Protein AF-A0A929DZU1-F1 (afdb_monomer_lite)

pLDDT: mean 89.75, std 12.22, range [44.97, 98.25]

Foldseek 3Di:
DVVLVVLLVVLQVQLVVQLCVLVVVLVVVPDDPPDDDDPCRSVVSVVSNVVSVVSNVVSVVSVVVVCCVVQNPVSVVVVVDPDPDPDPDDDDDD

Structure (mmCIF, N/CA/C/O backbone):
data_AF-A0A929DZU1-F1
#
_entry.id   AF-A0A929DZU1-F1
#
loop_
_atom_site.group_PDB
_atom_site.id
_atom_site.type_s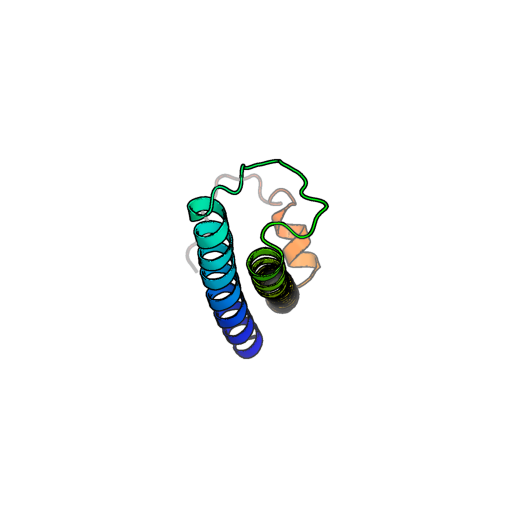ymbol
_atom_site.label_atom_id
_atom_site.label_alt_id
_atom_site.label_comp_id
_atom_site.label_asym_id
_atom_site.label_entity_id
_atom_site.label_seq_id
_atom_site.pdbx_PDB_ins_code
_atom_site.Cartn_x
_atom_site.Cartn_y
_atom_site.Cartn_z
_atom_site.occupancy
_atom_site.B_iso_or_equiv
_atom_site.auth_seq_id
_atom_site.auth_comp_id
_atom_site.auth_asym_id
_atom_site.auth_atom_id
_atom_site.pdbx_PDB_model_num
ATOM 1 N N . SER A 1 1 ? -4.850 -2.357 20.204 1.00 86.88 1 SER A N 1
ATOM 2 C CA . SER A 1 1 ? -3.620 -3.095 20.580 1.00 86.88 1 SER A CA 1
ATOM 3 C C . SER A 1 1 ? -2.377 -2.399 20.034 1.00 86.88 1 SER A C 1
ATOM 5 O O . SER A 1 1 ? -2.267 -2.223 18.824 1.00 86.88 1 SER A O 1
ATOM 7 N N . GLN A 1 2 ? -1.424 -2.026 20.900 1.00 93.44 2 GLN A N 1
ATOM 8 C CA . GLN A 1 2 ? -0.199 -1.315 20.491 1.00 93.44 2 GLN A CA 1
ATOM 9 C C . GLN A 1 2 ? 0.679 -2.130 19.527 1.00 93.44 2 GLN A C 1
ATOM 11 O O . GLN A 1 2 ? 1.260 -1.579 18.598 1.00 93.44 2 GLN A O 1
ATOM 16 N N . LYS A 1 3 ? 0.749 -3.458 19.706 1.00 94.38 3 LYS A N 1
ATOM 17 C CA . LYS A 1 3 ? 1.550 -4.335 18.833 1.00 94.38 3 LYS A CA 1
ATOM 18 C C . LYS A 1 3 ? 1.043 -4.318 17.388 1.00 94.38 3 LYS A C 1
ATOM 20 O O . LYS A 1 3 ? 1.842 -4.176 16.468 1.00 94.38 3 LYS A O 1
ATOM 25 N N . LEU A 1 4 ? -0.277 -4.417 17.195 1.00 94.44 4 LEU A N 1
ATOM 26 C CA . LEU A 1 4 ? -0.893 -4.348 15.864 1.00 94.44 4 LEU A CA 1
ATOM 27 C C . LEU A 1 4 ? -0.710 -2.966 15.235 1.00 94.44 4 LEU A C 1
ATOM 29 O O . LEU A 1 4 ? -0.439 -2.886 14.043 1.00 94.44 4 LEU A O 1
ATOM 33 N N . ALA A 1 5 ? -0.807 -1.895 16.029 1.00 95.81 5 ALA A N 1
ATOM 34 C CA . ALA A 1 5 ? -0.564 -0.536 15.549 1.00 95.81 5 ALA A CA 1
ATOM 35 C C . ALA A 1 5 ? 0.881 -0.351 15.049 1.00 95.81 5 ALA A C 1
ATOM 37 O O . A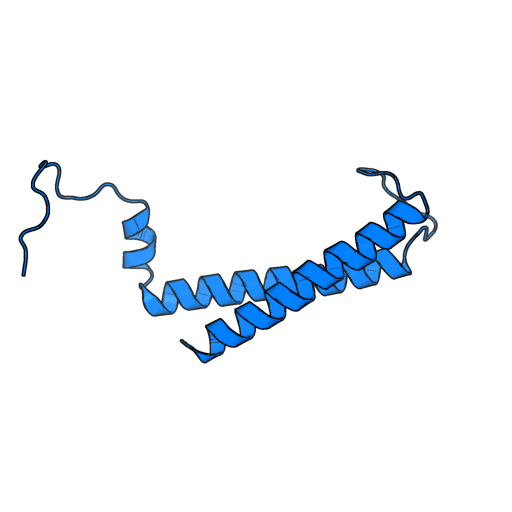LA A 1 5 ? 1.086 0.188 13.964 1.00 95.81 5 ALA A O 1
ATOM 38 N N . ASN A 1 6 ? 1.874 -0.865 15.782 1.00 97.69 6 ASN A N 1
ATOM 39 C CA . ASN A 1 6 ? 3.277 -0.807 15.363 1.00 97.69 6 ASN A CA 1
ATOM 40 C C . ASN A 1 6 ? 3.530 -1.624 14.083 1.00 97.69 6 ASN A C 1
ATOM 42 O O . ASN A 1 6 ? 4.230 -1.154 13.189 1.00 97.69 6 ASN A O 1
ATOM 46 N N . LEU A 1 7 ? 2.958 -2.831 13.972 1.00 97.62 7 LEU A N 1
ATOM 47 C CA . LEU A 1 7 ? 3.074 -3.647 12.755 1.00 97.62 7 LEU A CA 1
ATOM 48 C C . LEU A 1 7 ? 2.404 -2.972 11.556 1.00 97.62 7 LEU A C 1
ATOM 50 O O . LEU A 1 7 ? 3.005 -2.897 10.487 1.00 97.62 7 LEU A O 1
ATOM 54 N N . HIS A 1 8 ? 1.194 -2.440 11.748 1.00 97.56 8 HIS A N 1
ATOM 55 C CA . HIS A 1 8 ? 0.497 -1.652 10.738 1.00 97.56 8 HIS A CA 1
ATOM 56 C C . HIS A 1 8 ? 1.373 -0.496 10.248 1.00 97.56 8 HIS A C 1
ATOM 58 O O . HIS A 1 8 ? 1.569 -0.365 9.044 1.00 97.56 8 HIS A O 1
ATOM 64 N N . PHE A 1 9 ? 1.941 0.291 11.168 1.00 98.00 9 PHE A N 1
ATOM 65 C CA . PHE A 1 9 ? 2.796 1.425 10.830 1.00 98.00 9 PHE A CA 1
ATOM 66 C C . PHE A 1 9 ? 3.968 1.012 9.934 1.00 98.00 9 PHE A C 1
ATOM 68 O O . PHE A 1 9 ? 4.142 1.575 8.855 1.00 98.00 9 PHE A O 1
ATOM 75 N N . TRP A 1 10 ? 4.739 -0.001 10.334 1.00 98.25 10 TRP A N 1
ATOM 76 C CA . TRP A 1 10 ? 5.916 -0.419 9.570 1.00 98.25 10 TRP A CA 1
ATOM 77 C C . TRP A 1 10 ? 5.564 -1.036 8.221 1.00 98.25 10 TRP A C 1
ATOM 79 O O . TRP A 1 10 ? 6.225 -0.741 7.226 1.00 98.25 10 TRP A O 1
ATOM 89 N N . PHE A 1 11 ? 4.515 -1.856 8.158 1.00 98.19 11 PHE A N 1
ATOM 90 C CA . PHE A 1 11 ? 4.088 -2.461 6.896 1.00 98.19 11 PHE A CA 1
ATOM 91 C C . PHE A 1 11 ? 3.526 -1.408 5.943 1.00 98.19 11 PHE A C 1
ATOM 93 O O . PHE A 1 11 ? 3.802 -1.463 4.746 1.00 98.19 11 PHE A O 1
ATOM 100 N N . HIS A 1 12 ? 2.802 -0.417 6.470 1.00 98.12 12 HIS A N 1
ATOM 101 C CA . HIS A 1 12 ? 2.291 0.687 5.670 1.00 98.12 12 HIS A CA 1
ATOM 102 C C . HIS A 1 12 ? 3.426 1.576 5.149 1.00 98.12 12 HIS A C 1
ATOM 104 O O . HIS A 1 12 ? 3.457 1.906 3.967 1.00 98.12 12 HIS A O 1
ATOM 110 N N . LEU A 1 13 ? 4.392 1.912 6.009 1.00 98.25 13 LEU A N 1
ATOM 111 C CA . LEU A 1 13 ? 5.540 2.746 5.660 1.00 98.25 13 LEU A CA 1
ATOM 112 C C . LEU A 1 13 ? 6.414 2.085 4.587 1.00 98.25 13 LEU A C 1
ATOM 114 O O . LEU A 1 13 ? 6.667 2.681 3.540 1.00 98.25 13 LEU A O 1
ATOM 118 N N . LEU A 1 14 ? 6.849 0.844 4.827 1.00 97.94 14 LEU A N 1
ATOM 119 C CA . LEU A 1 14 ? 7.709 0.110 3.896 1.00 97.94 14 LEU A CA 1
ATOM 120 C C . LEU A 1 14 ? 6.972 -0.233 2.599 1.00 97.94 14 LEU A C 1
ATOM 122 O O . LEU A 1 14 ? 7.538 -0.086 1.518 1.00 97.94 14 LEU A O 1
ATOM 126 N N . GLY A 1 15 ? 5.708 -0.652 2.694 1.00 97.75 15 GLY A N 1
ATOM 127 C CA . GLY A 1 15 ? 4.881 -0.949 1.529 1.00 97.75 15 GLY A CA 1
ATOM 128 C C . GLY A 1 15 ? 4.616 0.287 0.669 1.00 97.75 15 GLY A C 1
ATOM 129 O O . GLY A 1 15 ? 4.785 0.237 -0.547 1.00 97.75 15 GLY A O 1
ATOM 130 N N . GLY A 1 16 ? 4.263 1.417 1.287 1.00 97.38 16 GLY A N 1
ATOM 131 C CA . GLY A 1 16 ? 3.946 2.664 0.588 1.00 97.38 16 GLY A CA 1
ATOM 132 C C . GLY A 1 16 ? 5.160 3.279 -0.100 1.00 97.38 16 GLY A C 1
ATOM 133 O O . GLY A 1 16 ? 5.119 3.551 -1.301 1.00 97.38 16 GLY A O 1
ATOM 134 N N . ILE A 1 17 ? 6.262 3.441 0.641 1.00 97.81 17 ILE A N 1
ATOM 135 C CA . ILE A 1 17 ? 7.510 3.980 0.086 1.00 97.81 17 ILE A CA 1
ATOM 136 C C . ILE A 1 17 ? 8.071 3.032 -0.976 1.00 97.81 17 ILE A C 1
ATOM 138 O O . ILE A 1 17 ? 8.428 3.482 -2.064 1.00 97.81 17 ILE A O 1
ATOM 142 N N . GLY A 1 18 ? 8.117 1.726 -0.694 1.00 97.44 18 GLY A N 1
ATOM 143 C CA . GLY A 1 18 ? 8.657 0.729 -1.615 1.00 97.44 18 GLY A CA 1
ATOM 144 C C . GLY A 1 18 ? 7.874 0.659 -2.926 1.00 97.44 18 GLY A C 1
ATOM 145 O O . GLY A 1 18 ? 8.467 0.764 -3.998 1.00 97.44 18 GLY A O 1
ATOM 146 N N . MET A 1 19 ? 6.541 0.580 -2.863 1.00 97.50 19 MET A N 1
ATOM 147 C CA . MET A 1 19 ? 5.703 0.584 -4.066 1.00 97.50 19 MET A CA 1
ATOM 148 C C . MET A 1 19 ? 5.923 1.859 -4.885 1.00 97.50 19 MET A C 1
ATOM 150 O O . MET A 1 19 ? 6.161 1.771 -6.090 1.00 97.50 19 MET A O 1
ATOM 154 N N . GLY A 1 20 ? 5.880 3.031 -4.241 1.00 96.06 20 GLY A N 1
ATOM 155 C CA . GLY A 1 20 ? 6.086 4.313 -4.915 1.00 96.06 20 GLY A CA 1
ATOM 156 C C . GLY A 1 20 ? 7.454 4.406 -5.596 1.00 96.06 20 GLY A C 1
ATOM 157 O O . GLY A 1 20 ? 7.539 4.833 -6.748 1.00 96.06 20 GLY A O 1
ATOM 158 N N . ALA A 1 21 ? 8.510 3.939 -4.928 1.00 97.19 21 ALA A N 1
ATOM 159 C CA . ALA A 1 21 ? 9.863 3.928 -5.470 1.00 97.19 21 ALA A CA 1
ATOM 160 C C . ALA A 1 21 ? 9.994 3.001 -6.691 1.00 97.19 21 ALA A C 1
ATOM 162 O O . ALA A 1 21 ? 10.462 3.439 -7.742 1.00 97.19 21 ALA A O 1
ATOM 163 N N . PHE A 1 22 ? 9.556 1.741 -6.596 1.00 97.50 22 PHE A N 1
ATOM 164 C CA . PHE A 1 22 ? 9.713 0.781 -7.696 1.00 97.50 22 PHE A CA 1
ATOM 165 C C . PHE A 1 22 ? 8.838 1.124 -8.905 1.00 97.50 22 PHE A C 1
ATOM 167 O O . PHE A 1 22 ? 9.323 1.075 -10.037 1.00 97.50 22 PHE A O 1
ATOM 174 N N . MET A 1 23 ? 7.591 1.556 -8.686 1.00 96.12 23 MET A N 1
ATOM 175 C CA . MET A 1 23 ? 6.736 2.040 -9.776 1.00 96.12 23 MET A CA 1
ATOM 176 C C . MET A 1 23 ? 7.288 3.325 -10.406 1.00 96.12 23 MET A C 1
ATOM 178 O O . MET A 1 23 ? 7.246 3.473 -11.627 1.00 96.12 23 MET A O 1
ATOM 182 N N . GLY A 1 24 ? 7.857 4.232 -9.604 1.00 95.50 24 GLY A N 1
ATOM 183 C CA . GLY A 1 24 ? 8.530 5.433 -10.100 1.00 95.50 24 GLY A CA 1
ATOM 184 C C . GLY A 1 24 ? 9.726 5.105 -10.997 1.00 95.50 24 GLY A C 1
ATOM 185 O O . GLY A 1 24 ? 9.846 5.657 -12.089 1.00 95.50 24 GLY A O 1
ATOM 186 N N . MET A 1 25 ? 10.563 4.145 -10.592 1.00 96.81 25 MET A N 1
ATOM 187 C CA . MET A 1 25 ? 11.702 3.677 -11.392 1.00 96.81 25 MET A CA 1
ATOM 188 C C . MET A 1 25 ? 11.269 3.024 -12.709 1.00 96.81 25 MET A C 1
ATOM 190 O O . MET A 1 25 ? 11.905 3.255 -13.739 1.00 96.81 25 MET A O 1
ATOM 194 N N . ALA A 1 26 ? 10.182 2.247 -12.707 1.00 96.06 26 ALA A N 1
ATOM 195 C CA . ALA A 1 26 ? 9.609 1.709 -13.939 1.00 96.06 26 ALA A CA 1
ATOM 196 C C . ALA A 1 26 ? 9.112 2.835 -14.866 1.00 96.06 26 ALA A C 1
ATOM 198 O O . ALA A 1 26 ? 9.401 2.823 -16.063 1.00 96.06 26 ALA A O 1
ATOM 199 N N . GLY A 1 27 ? 8.448 3.854 -14.310 1.00 95.38 27 GLY A N 1
ATOM 200 C CA . GLY A 1 27 ? 8.002 5.038 -15.050 1.00 95.38 27 GLY A CA 1
ATOM 201 C C . GLY A 1 27 ? 9.153 5.817 -15.694 1.00 95.38 27 GLY A C 1
ATOM 202 O O . GLY A 1 27 ? 9.071 6.166 -16.870 1.00 95.38 27 GLY A O 1
ATOM 203 N N . LEU A 1 28 ? 10.264 6.014 -14.973 1.00 96.38 28 LEU A N 1
ATOM 204 C CA . LEU A 1 28 ? 11.477 6.649 -15.514 1.00 96.38 28 LEU A CA 1
ATOM 205 C C . LEU A 1 28 ? 12.098 5.856 -16.672 1.00 96.38 28 LEU A C 1
ATOM 207 O O . LEU A 1 28 ? 12.726 6.439 -17.551 1.00 96.38 28 LEU A O 1
ATOM 211 N N . LYS A 1 29 ? 11.896 4.535 -16.701 1.00 94.56 29 LYS A N 1
ATOM 212 C CA . LYS A 1 29 ? 12.305 3.659 -17.808 1.00 94.56 29 LYS A CA 1
ATOM 213 C C . LYS A 1 29 ? 11.269 3.578 -18.939 1.00 94.56 29 LYS A C 1
ATOM 215 O O . LYS A 1 29 ? 11.384 2.720 -19.812 1.00 94.56 29 LYS A O 1
ATOM 220 N N . GLY A 1 30 ? 10.267 4.456 -18.941 1.00 94.81 30 GLY A N 1
ATOM 221 C CA . GLY A 1 30 ? 9.289 4.579 -20.021 1.00 94.81 30 GLY A CA 1
ATOM 222 C C . GLY A 1 30 ? 8.009 3.770 -19.829 1.00 94.81 30 GLY A C 1
ATOM 223 O O . GLY A 1 30 ? 7.217 3.688 -20.765 1.00 94.81 30 GLY A O 1
ATOM 224 N N . MET A 1 31 ? 7.768 3.199 -18.643 1.00 96.50 31 MET A N 1
ATOM 225 C CA . MET A 1 31 ? 6.518 2.488 -18.384 1.00 96.50 31 MET A CA 1
ATOM 226 C C . MET A 1 31 ? 5.322 3.448 -18.466 1.00 96.50 31 MET A C 1
ATOM 228 O O . MET A 1 31 ? 5.118 4.314 -17.611 1.00 96.50 31 MET A O 1
ATOM 232 N N . LEU A 1 32 ? 4.491 3.259 -19.488 1.00 95.88 32 LEU A N 1
ATOM 233 C CA . LEU A 1 32 ? 3.225 3.960 -19.657 1.00 95.88 32 LEU A CA 1
ATOM 234 C C . LEU A 1 32 ? 2.205 3.528 -18.598 1.00 95.88 32 LEU A C 1
ATOM 236 O O . LEU A 1 32 ? 2.057 2.347 -18.276 1.00 95.88 32 LEU A O 1
ATOM 240 N N . ARG A 1 33 ? 1.442 4.499 -18.092 1.00 95.19 33 ARG A N 1
ATOM 241 C CA . ARG A 1 33 ? 0.313 4.243 -17.188 1.00 95.19 33 ARG A CA 1
ATOM 242 C C . ARG A 1 33 ? -0.813 3.531 -17.941 1.00 95.19 33 ARG A C 1
ATOM 244 O O . ARG A 1 33 ? -1.076 3.844 -19.096 1.00 95.19 33 ARG A O 1
ATOM 251 N N . ARG A 1 34 ? -1.541 2.650 -17.242 1.00 94.12 34 ARG A N 1
ATOM 252 C CA . ARG A 1 34 ? -2.745 1.956 -17.756 1.00 94.12 34 ARG A CA 1
ATOM 253 C C . ARG A 1 34 ? -2.486 1.083 -18.999 1.00 94.12 34 ARG A C 1
ATOM 255 O O . ARG A 1 34 ? -3.372 0.936 -19.830 1.00 94.12 34 ARG A O 1
ATOM 262 N N . THR A 1 35 ? -1.287 0.518 -19.117 1.00 93.19 35 THR A N 1
ATOM 263 C CA . THR A 1 35 ? -0.897 -0.386 -20.212 1.00 93.19 35 THR A CA 1
ATOM 264 C C . THR A 1 35 ? -0.548 -1.760 -19.645 1.00 93.19 35 THR A C 1
ATOM 266 O O . THR A 1 35 ? 0.034 -1.840 -18.563 1.00 93.19 35 THR A O 1
ATOM 269 N N . LEU A 1 36 ? -0.921 -2.826 -20.357 1.00 90.94 36 LEU A N 1
ATOM 270 C CA . LEU A 1 36 ? -0.530 -4.199 -20.035 1.00 90.94 36 LEU A CA 1
ATOM 271 C C . LEU A 1 36 ? 0.705 -4.579 -20.854 1.00 90.94 36 LEU A C 1
ATOM 273 O O . LEU A 1 36 ? 0.717 -4.403 -22.071 1.00 90.94 36 LEU A O 1
ATOM 277 N N . TYR A 1 37 ? 1.717 -5.093 -20.166 1.00 91.31 37 TYR A N 1
ATOM 278 C CA . TYR A 1 37 ? 2.968 -5.581 -20.739 1.00 91.31 37 TYR A CA 1
ATOM 279 C C . TYR A 1 37 ? 2.972 -7.106 -20.660 1.00 91.31 37 TYR A C 1
ATOM 281 O O . TYR A 1 37 ? 2.535 -7.663 -19.652 1.00 91.31 37 TYR A O 1
ATOM 289 N N . PHE A 1 38 ? 3.411 -7.774 -21.725 1.00 92.19 38 PHE A N 1
ATOM 290 C CA . PHE A 1 38 ? 3.277 -9.230 -21.867 1.00 92.19 38 PHE A CA 1
ATOM 291 C C . PHE A 1 38 ? 4.606 -9.942 -22.127 1.00 92.19 38 PHE A C 1
ATOM 293 O O . PHE A 1 38 ? 4.672 -11.156 -21.957 1.00 92.19 38 PHE A O 1
ATOM 300 N N . ASN A 1 39 ? 5.665 -9.221 -22.504 1.00 92.94 39 ASN A N 1
ATOM 301 C CA . ASN A 1 39 ? 6.952 -9.813 -22.879 1.00 92.94 39 ASN A CA 1
ATOM 302 C C . ASN A 1 39 ? 8.004 -9.664 -21.771 1.00 92.94 39 ASN A C 1
ATOM 304 O O . ASN A 1 39 ? 9.204 -9.668 -22.041 1.00 92.94 39 ASN A O 1
ATOM 308 N N . GLY A 1 40 ? 7.552 -9.497 -20.528 1.00 89.81 40 GLY A N 1
ATOM 309 C CA . GLY A 1 40 ? 8.412 -9.309 -19.364 1.00 89.81 40 GLY A CA 1
ATOM 310 C C . GLY A 1 40 ? 8.952 -7.885 -19.196 1.00 89.81 40 GLY A C 1
ATOM 311 O O . GLY A 1 40 ? 9.927 -7.655 -18.469 1.00 89.81 40 GLY A O 1
ATOM 312 N N . GLU A 1 41 ? 8.367 -6.900 -19.886 1.00 92.62 41 GLU A N 1
ATOM 313 C CA . GLU A 1 41 ? 8.789 -5.514 -19.733 1.00 92.62 41 GLU A CA 1
ATOM 314 C C . GLU A 1 41 ? 8.548 -5.032 -18.291 1.00 92.62 41 GLU A C 1
ATOM 316 O O . GLU A 1 41 ? 7.434 -5.074 -17.771 1.00 92.62 41 GLU A O 1
ATOM 321 N N . TYR A 1 42 ? 9.605 -4.517 -17.653 1.00 94.50 42 TYR A N 1
ATOM 322 C CA . TYR A 1 42 ? 9.582 -3.980 -16.283 1.00 94.50 42 TYR A CA 1
ATOM 323 C C . TYR A 1 42 ? 9.317 -5.003 -15.160 1.00 94.50 42 TYR A C 1
ATOM 325 O O . TYR A 1 42 ? 9.137 -4.583 -14.013 1.00 94.50 42 TYR A O 1
ATOM 333 N N . ASP A 1 43 ? 9.378 -6.311 -15.438 1.00 94.00 43 ASP A N 1
ATOM 334 C CA . ASP A 1 43 ? 9.044 -7.396 -14.497 1.00 94.00 43 ASP A CA 1
ATOM 335 C C . ASP A 1 43 ? 9.659 -7.233 -13.110 1.00 94.00 43 ASP A C 1
ATOM 337 O O . ASP A 1 43 ? 8.953 -7.288 -12.107 1.00 94.00 43 ASP A O 1
ATOM 341 N N . LEU A 1 44 ? 10.966 -6.971 -13.036 1.00 95.31 44 LEU A N 1
ATOM 342 C CA . LEU A 1 44 ? 11.655 -6.815 -11.756 1.00 95.31 44 LEU A CA 1
ATOM 343 C C . LEU A 1 44 ? 11.009 -5.722 -10.890 1.00 95.31 44 LEU A C 1
ATOM 345 O O . LEU A 1 44 ? 10.736 -5.940 -9.711 1.00 95.31 44 LEU A O 1
ATOM 349 N N . TYR A 1 45 ? 10.743 -4.551 -11.472 1.00 96.38 45 TYR A N 1
ATOM 350 C CA . TYR A 1 45 ? 10.124 -3.441 -10.745 1.00 96.38 45 TYR A CA 1
ATOM 351 C C . TYR A 1 45 ? 8.669 -3.738 -10.393 1.00 96.38 45 TYR A C 1
ATOM 353 O O . TYR A 1 45 ? 8.223 -3.362 -9.311 1.00 96.38 45 TYR A O 1
ATOM 361 N N . MET A 1 46 ? 7.946 -4.439 -11.266 1.00 95.25 46 MET A N 1
ATOM 362 C CA . MET A 1 46 ? 6.555 -4.817 -11.030 1.00 95.25 46 MET A CA 1
ATOM 363 C C . MET A 1 46 ? 6.408 -5.865 -9.931 1.00 95.25 46 MET A C 1
ATOM 365 O O . MET A 1 46 ? 5.530 -5.728 -9.083 1.00 95.25 46 MET A O 1
ATOM 369 N N . ILE A 1 47 ? 7.292 -6.862 -9.880 1.00 96.69 47 ILE A N 1
ATOM 370 C CA . ILE A 1 47 ? 7.323 -7.868 -8.812 1.00 96.69 47 ILE A CA 1
ATOM 371 C C . ILE A 1 47 ? 7.639 -7.198 -7.473 1.00 96.69 47 ILE A C 1
ATOM 373 O O . ILE A 1 47 ? 6.942 -7.431 -6.486 1.00 96.69 47 ILE A O 1
ATOM 377 N N . LEU A 1 48 ? 8.644 -6.320 -7.429 1.00 97.50 48 LEU A N 1
ATOM 378 C CA . LEU A 1 48 ? 8.984 -5.590 -6.207 1.00 97.50 48 LEU A CA 1
ATOM 379 C C . LEU A 1 48 ? 7.837 -4.668 -5.759 1.00 97.50 48 LEU A C 1
ATOM 381 O O . LEU A 1 48 ? 7.473 -4.668 -4.582 1.00 97.50 48 LEU A O 1
ATOM 385 N N . ALA A 1 49 ? 7.208 -3.945 -6.691 1.00 96.62 49 ALA A N 1
ATOM 386 C CA . ALA A 1 49 ? 6.032 -3.126 -6.405 1.00 96.62 49 ALA A CA 1
ATOM 387 C C . ALA A 1 49 ? 4.845 -3.963 -5.899 1.00 96.62 49 ALA A C 1
ATOM 389 O O . ALA A 1 49 ? 4.149 -3.535 -4.978 1.00 96.62 49 ALA A O 1
ATOM 390 N N . LEU A 1 50 ? 4.639 -5.167 -6.445 1.00 96.81 50 LEU A N 1
ATOM 391 C CA . LEU A 1 50 ? 3.607 -6.105 -6.004 1.00 96.81 50 LEU A CA 1
ATOM 392 C C . LEU A 1 50 ? 3.854 -6.579 -4.569 1.00 96.81 50 LEU A C 1
ATOM 394 O O . LEU A 1 50 ? 2.928 -6.563 -3.761 1.00 96.81 50 LEU A O 1
ATOM 398 N N . VAL A 1 51 ? 5.091 -6.953 -4.227 1.00 98.19 51 VAL A N 1
ATOM 399 C CA . VAL A 1 51 ? 5.457 -7.358 -2.859 1.00 98.19 51 VAL A CA 1
ATOM 400 C C . VAL A 1 51 ? 5.209 -6.211 -1.876 1.00 98.19 51 VAL A C 1
ATOM 402 O O . VAL A 1 51 ? 4.590 -6.408 -0.829 1.00 98.19 51 VAL A O 1
ATOM 405 N N . CYS A 1 52 ? 5.605 -4.988 -2.230 1.00 98.12 52 CYS A N 1
ATOM 406 C CA . CYS A 1 52 ? 5.305 -3.802 -1.431 1.00 98.12 52 CYS A CA 1
ATOM 407 C C . CYS A 1 52 ? 3.793 -3.522 -1.327 1.00 98.12 52 CYS A C 1
ATOM 409 O O . CYS A 1 52 ? 3.306 -3.127 -0.268 1.00 98.12 52 CYS A O 1
ATOM 411 N N . GLY A 1 53 ? 3.024 -3.786 -2.384 1.00 97.56 53 GLY A N 1
ATOM 412 C CA . GLY A 1 53 ? 1.563 -3.708 -2.359 1.00 97.56 53 GLY A CA 1
ATOM 413 C C . GLY A 1 53 ? 0.903 -4.746 -1.471 1.00 97.56 53 GLY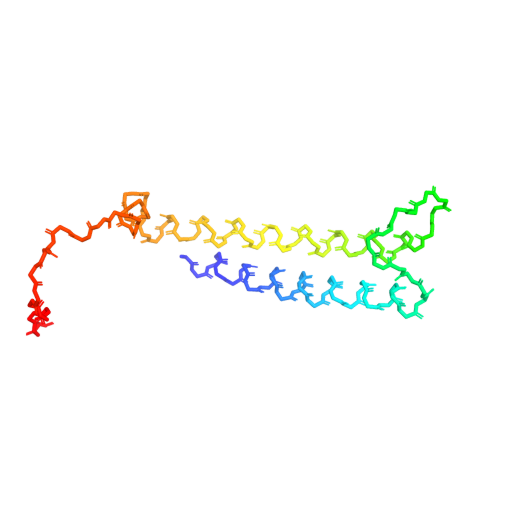 A C 1
ATOM 414 O O . GLY A 1 53 ? -0.050 -4.426 -0.763 1.00 97.56 53 GLY A O 1
ATOM 415 N N . ALA A 1 54 ? 1.446 -5.959 -1.426 1.00 98.25 54 ALA A N 1
ATOM 416 C CA . ALA A 1 54 ? 1.001 -6.972 -0.483 1.00 98.25 54 ALA A CA 1
ATOM 417 C C . ALA A 1 54 ? 1.235 -6.517 0.968 1.00 98.25 54 ALA A C 1
ATOM 419 O O . ALA A 1 54 ? 0.351 -6.694 1.805 1.00 98.25 54 ALA A O 1
ATOM 420 N N . LEU A 1 55 ? 2.357 -5.847 1.268 1.00 98.06 55 LEU A N 1
ATOM 421 C CA . LEU A 1 55 ? 2.586 -5.248 2.592 1.00 98.06 55 LEU A CA 1
ATOM 422 C C . LEU A 1 55 ? 1.538 -4.183 2.937 1.00 98.06 55 LEU A C 1
ATOM 424 O O . LEU A 1 55 ? 1.034 -4.180 4.059 1.00 98.06 55 LEU A O 1
ATOM 428 N N . LEU A 1 56 ? 1.157 -3.326 1.982 1.00 98.12 56 LEU A N 1
ATOM 429 C CA . LEU A 1 56 ? 0.074 -2.354 2.178 1.00 98.12 56 LEU A CA 1
ATOM 430 C C . LEU A 1 56 ? -1.268 -3.036 2.466 1.00 98.12 56 LEU A C 1
ATOM 432 O O . LEU A 1 56 ? -1.993 -2.599 3.362 1.00 98.12 56 LEU A O 1
ATOM 436 N N . LEU A 1 57 ? -1.588 -4.119 1.751 1.00 98.19 57 LEU A N 1
ATOM 437 C CA . LEU A 1 57 ? -2.800 -4.901 1.995 1.00 98.19 57 LEU A CA 1
ATOM 438 C C . LEU A 1 57 ? -2.791 -5.508 3.403 1.00 98.19 57 LEU A C 1
ATOM 440 O O . LEU A 1 57 ? -3.779 -5.396 4.129 1.00 98.19 57 LEU A O 1
ATOM 444 N N . ILE A 1 58 ? -1.670 -6.097 3.826 1.00 98.12 58 ILE A N 1
ATOM 445 C CA . ILE A 1 58 ? -1.540 -6.650 5.179 1.00 98.12 58 ILE A CA 1
ATOM 446 C C . ILE A 1 58 ? -1.657 -5.532 6.222 1.00 98.12 58 ILE A C 1
ATOM 448 O O . ILE A 1 58 ? -2.362 -5.698 7.217 1.00 98.12 58 ILE A O 1
ATOM 452 N N . ALA A 1 59 ? -1.035 -4.372 5.992 1.00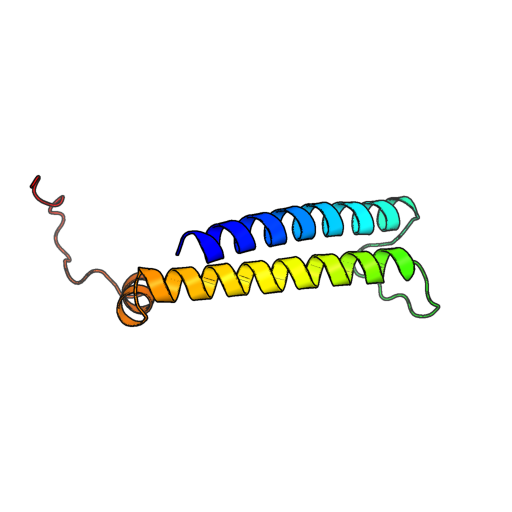 98.00 59 ALA A N 1
ATOM 453 C CA . ALA A 1 59 ? -1.171 -3.217 6.871 1.00 98.00 59 ALA A CA 1
ATOM 454 C C . ALA A 1 59 ? -2.637 -2.780 7.004 1.00 98.00 59 ALA A C 1
ATOM 456 O O . ALA A 1 59 ? -3.095 -2.519 8.117 1.00 98.00 59 ALA A O 1
ATOM 457 N N . PHE A 1 60 ? -3.386 -2.735 5.901 1.00 97.44 60 PHE A N 1
ATOM 458 C CA . PHE A 1 60 ? -4.811 -2.410 5.911 1.00 97.44 60 PHE A CA 1
ATOM 459 C C . PHE A 1 60 ? -5.625 -3.410 6.746 1.00 97.44 60 PHE A C 1
ATOM 461 O O . PHE A 1 60 ? -6.432 -3.001 7.582 1.00 97.44 60 PHE A O 1
ATOM 468 N N . LEU A 1 61 ? -5.364 -4.712 6.600 1.00 97.75 61 LEU A N 1
ATOM 469 C CA . LEU A 1 61 ? -6.025 -5.745 7.401 1.00 97.75 61 LEU A CA 1
ATOM 470 C C . LEU A 1 61 ? -5.688 -5.622 8.893 1.00 97.75 61 LEU A C 1
ATOM 472 O O . LEU A 1 61 ? -6.586 -5.690 9.730 1.00 97.75 61 LEU A O 1
ATOM 476 N N . LEU A 1 62 ? -4.419 -5.383 9.239 1.00 97.38 62 LEU A N 1
ATOM 477 C CA . LEU A 1 62 ? -3.989 -5.169 10.627 1.00 97.38 62 LEU A CA 1
ATOM 478 C C . LEU A 1 62 ? -4.689 -3.965 11.262 1.00 97.38 62 LEU A C 1
ATOM 480 O O . LEU A 1 62 ? -5.113 -4.037 12.416 1.00 97.38 62 LEU A O 1
ATOM 484 N N . PHE A 1 63 ? -4.839 -2.876 10.507 1.00 95.50 63 PHE A N 1
ATOM 485 C CA . PHE A 1 63 ? -5.598 -1.706 10.936 1.00 95.50 63 PHE A CA 1
ATOM 486 C C . PHE A 1 63 ? -7.067 -2.046 11.189 1.00 95.50 63 PHE A C 1
ATOM 488 O O . PHE A 1 63 ? -7.587 -1.731 12.260 1.00 95.50 63 PHE A O 1
ATOM 495 N N . PHE A 1 64 ? -7.716 -2.738 10.250 1.00 94.12 64 PHE A N 1
ATOM 496 C CA . PHE A 1 64 ? -9.126 -3.100 10.371 1.00 94.12 64 PHE A CA 1
ATOM 497 C C . PHE A 1 64 ? -9.383 -4.008 11.580 1.00 94.12 64 PHE A C 1
ATOM 499 O O . PHE A 1 64 ? -10.267 -3.731 12.390 1.00 94.12 64 PHE A O 1
ATOM 506 N N . ILE A 1 65 ? -8.550 -5.036 11.767 1.00 94.88 65 ILE A N 1
ATOM 507 C CA . ILE A 1 65 ? -8.605 -5.919 12.940 1.00 94.88 65 ILE A CA 1
ATOM 508 C C . ILE A 1 65 ? -8.421 -5.105 14.224 1.00 94.88 65 ILE A C 1
ATOM 510 O O . ILE A 1 65 ? -9.167 -5.282 15.184 1.00 94.88 65 ILE A O 1
ATOM 514 N N . ASN A 1 66 ? -7.462 -4.177 14.245 1.00 94.56 66 ASN A N 1
ATOM 515 C CA . ASN A 1 66 ? -7.201 -3.361 15.424 1.00 94.56 66 ASN A CA 1
ATOM 516 C C . ASN A 1 66 ? -8.377 -2.428 15.768 1.00 94.56 66 ASN A C 1
ATOM 518 O O . ASN A 1 66 ? -8.669 -2.249 16.951 1.00 94.56 66 ASN A O 1
ATOM 522 N N . ILE A 1 67 ? -9.077 -1.878 14.767 1.00 91.69 67 ILE A N 1
ATOM 523 C CA . ILE A 1 67 ? -10.318 -1.114 14.973 1.00 91.69 67 ILE A CA 1
ATOM 524 C C . ILE A 1 67 ? -11.405 -2.004 15.564 1.00 91.69 67 ILE A C 1
ATOM 526 O O . ILE A 1 67 ? -11.967 -1.653 16.601 1.00 91.69 67 ILE A O 1
ATOM 530 N N . VAL A 1 68 ? -11.672 -3.160 14.951 1.00 92.62 68 VAL A N 1
ATOM 531 C CA . VAL A 1 68 ? -12.709 -4.090 15.424 1.00 92.62 68 VAL A CA 1
ATOM 532 C C . VAL A 1 68 ? -12.430 -4.525 16.864 1.00 92.62 68 VAL A C 1
ATOM 534 O O . VAL A 1 68 ? -13.347 -4.559 17.676 1.00 92.62 68 VAL A O 1
ATOM 537 N N . MET A 1 69 ? -11.168 -4.780 17.218 1.00 90.75 69 MET A N 1
ATOM 538 C CA . MET A 1 69 ? -10.776 -5.111 18.592 1.00 90.75 69 MET A CA 1
ATOM 539 C C . MET A 1 69 ? -10.941 -3.951 19.582 1.00 90.75 69 MET A C 1
ATOM 541 O O . MET A 1 69 ? -11.147 -4.198 20.765 1.00 90.75 69 MET A O 1
ATOM 545 N N . THR A 1 70 ? -10.785 -2.704 19.133 1.00 89.38 70 THR A N 1
ATOM 546 C CA . THR A 1 70 ? -10.811 -1.528 20.019 1.00 89.38 70 THR A CA 1
ATOM 547 C C . THR A 1 70 ? -12.234 -1.019 20.240 1.00 89.38 70 THR A C 1
ATOM 549 O O . THR A 1 70 ? -12.584 -0.646 21.353 1.00 89.38 70 THR A O 1
ATOM 552 N N . VAL A 1 71 ? -13.054 -1.006 19.188 1.00 87.62 71 VAL A N 1
ATOM 553 C CA . VAL A 1 71 ? -14.403 -0.413 19.193 1.00 87.62 71 VAL A CA 1
ATOM 554 C C . VAL A 1 71 ? -15.504 -1.484 19.274 1.00 87.62 71 VAL A C 1
ATOM 556 O O . VAL A 1 71 ? -16.644 -1.186 19.623 1.00 87.62 71 VAL A O 1
ATOM 559 N N . GLY A 1 72 ? -15.179 -2.748 18.988 1.00 88.00 72 GLY A N 1
ATOM 560 C CA . GLY A 1 72 ? -16.156 -3.827 18.861 1.00 88.00 72 GLY A CA 1
ATOM 561 C C . GLY A 1 72 ? -16.936 -3.757 17.543 1.00 88.00 72 GLY A C 1
ATOM 562 O O . GLY A 1 72 ? -17.010 -2.717 16.886 1.00 88.00 72 GLY A O 1
ATOM 563 N N . LEU A 1 73 ? -17.541 -4.879 17.143 1.00 84.12 73 LEU A N 1
ATOM 564 C CA . LEU A 1 73 ? -18.303 -4.959 15.890 1.00 84.12 73 LEU A CA 1
ATOM 565 C C . LEU A 1 73 ? -19.559 -4.070 15.926 1.00 84.12 73 LEU A C 1
ATOM 567 O O . LEU A 1 73 ? -19.851 -3.366 14.962 1.00 84.12 73 LEU A O 1
ATOM 571 N N . GLU A 1 74 ? -20.250 -4.040 17.066 1.00 83.06 74 GLU A N 1
ATOM 572 C CA . GLU A 1 74 ? -21.421 -3.182 17.281 1.00 83.06 74 GLU A CA 1
ATOM 573 C C . GLU A 1 74 ? -21.066 -1.693 17.250 1.00 83.06 74 GLU A C 1
ATOM 575 O O . GLU A 1 74 ? -21.797 -0.897 16.662 1.00 83.06 74 GLU A O 1
ATOM 580 N N . GLY A 1 75 ? -19.921 -1.311 17.824 1.00 82.62 75 GLY A N 1
ATOM 581 C CA . GLY A 1 75 ? -19.445 0.067 17.766 1.00 82.62 75 GLY A CA 1
ATOM 582 C C . GLY A 1 75 ? -19.041 0.471 16.345 1.00 82.62 75 GLY A C 1
ATOM 583 O O . GLY A 1 75 ? -19.384 1.566 15.908 1.00 82.62 75 GLY A O 1
ATOM 584 N N . LEU A 1 76 ? -18.414 -0.432 15.579 1.00 82.75 76 LEU A N 1
ATOM 585 C CA . LEU A 1 76 ? -18.084 -0.192 14.170 1.00 82.75 76 LEU A CA 1
ATOM 586 C C . LEU A 1 76 ? -19.342 0.019 13.313 1.00 82.75 76 LEU A C 1
ATOM 588 O O . LEU A 1 76 ? -19.403 0.965 12.532 1.00 82.75 76 LEU A O 1
ATOM 592 N N . ILE A 1 77 ? -20.365 -0.826 13.477 1.00 85.12 77 ILE A N 1
ATOM 593 C CA . ILE A 1 77 ? -21.659 -0.664 12.791 1.00 85.12 77 ILE A CA 1
ATOM 594 C C . ILE A 1 77 ? -22.366 0.614 13.272 1.00 85.12 77 ILE A C 1
ATOM 596 O O . ILE A 1 77 ? -23.025 1.297 12.486 1.00 85.12 77 ILE A O 1
ATOM 600 N N . GLY A 1 78 ? -22.211 0.957 14.552 1.00 83.12 78 GLY A N 1
ATOM 601 C CA . GLY A 1 78 ? -22.730 2.176 15.162 1.00 83.12 78 GLY A CA 1
ATOM 602 C C . GLY A 1 78 ? -22.232 3.463 14.501 1.00 83.12 78 GLY A C 1
ATOM 603 O O . GLY A 1 78 ? -23.014 4.400 14.398 1.00 83.12 78 GLY A O 1
ATOM 604 N N . ILE A 1 79 ? -20.999 3.493 13.975 1.00 83.44 79 ILE A N 1
ATOM 605 C CA . ILE A 1 79 ? -20.432 4.658 13.259 1.00 83.44 79 ILE A CA 1
ATOM 606 C C . ILE A 1 79 ? -21.246 5.007 12.005 1.00 83.44 79 ILE A C 1
ATOM 608 O O . ILE A 1 79 ? -21.388 6.177 11.659 1.00 83.44 79 ILE A O 1
ATOM 612 N N . PHE A 1 80 ? -21.803 4.002 11.329 1.00 86.00 80 PHE A N 1
ATOM 613 C CA . PHE A 1 80 ? -22.594 4.198 10.112 1.00 86.00 80 PHE A CA 1
ATOM 614 C C . PHE A 1 80 ? -24.091 4.378 10.386 1.00 86.00 80 PHE A C 1
ATOM 616 O O . PHE A 1 80 ? -24.858 4.655 9.462 1.00 86.00 80 PHE A O 1
ATOM 623 N N . LYS A 1 81 ? -24.533 4.216 11.638 1.00 85.56 81 LYS A N 1
ATOM 624 C CA . LYS A 1 81 ? -25.922 4.451 12.035 1.00 85.56 81 LYS A CA 1
ATOM 625 C C . LYS A 1 81 ? -26.109 5.917 12.440 1.00 85.56 81 LYS A C 1
ATOM 627 O O . LYS A 1 81 ? -25.226 6.502 13.063 1.00 85.56 81 LYS A O 1
ATOM 632 N N . PRO A 1 82 ? -27.270 6.522 12.132 1.00 79.31 82 PRO A N 1
ATOM 633 C CA . PRO A 1 82 ? -27.578 7.856 12.620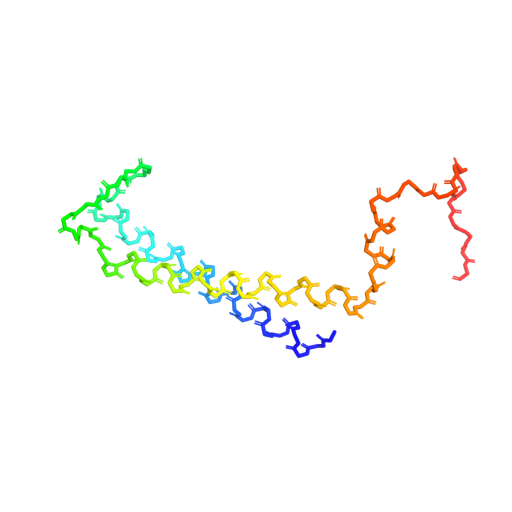 1.00 79.31 82 PRO A CA 1
ATOM 634 C C . PRO A 1 82 ? -27.593 7.856 14.148 1.00 79.31 82 PRO A C 1
ATOM 636 O O . PRO A 1 82 ? -28.081 6.917 14.786 1.00 79.31 82 PRO A O 1
ATOM 639 N N . VAL A 1 83 ? -27.067 8.930 14.731 1.00 72.56 83 VAL A N 1
ATOM 640 C CA . VAL A 1 83 ? -27.045 9.112 16.181 1.00 72.56 83 VAL A CA 1
ATOM 641 C C . VAL A 1 83 ? -28.487 9.072 16.694 1.00 72.56 83 VAL A C 1
ATOM 643 O O . VAL A 1 83 ? -29.368 9.746 16.161 1.00 72.56 83 VAL A O 1
ATOM 646 N N . LYS A 1 84 ? -28.745 8.262 17.729 1.00 69.38 84 LYS A N 1
ATOM 647 C CA . LYS A 1 84 ? -30.085 8.141 18.335 1.00 69.38 84 LYS A CA 1
ATOM 648 C C . LYS A 1 84 ? -30.602 9.478 18.878 1.00 69.38 84 LYS A C 1
ATOM 650 O O . LYS A 1 84 ? -31.812 9.671 18.946 1.00 69.38 84 LYS A O 1
ATOM 655 N N . ASN A 1 85 ? -29.699 10.386 19.251 1.00 65.62 85 ASN A N 1
ATOM 656 C CA . ASN A 1 85 ? -30.047 11.715 19.724 1.00 65.62 85 ASN A CA 1
ATOM 657 C C . ASN A 1 85 ? -30.203 12.684 18.539 1.00 65.62 85 ASN A C 1
ATOM 659 O O . ASN A 1 85 ? -29.228 13.027 17.875 1.00 65.62 85 ASN A O 1
ATOM 663 N N . LYS A 1 86 ? -31.445 13.102 18.268 1.00 59.94 86 LYS A N 1
ATOM 664 C CA . L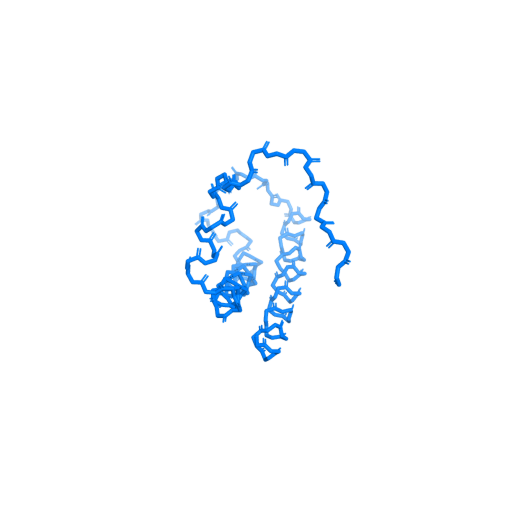YS A 1 86 ? -31.788 14.120 17.258 1.00 59.94 86 LYS A CA 1
ATOM 665 C C . LYS A 1 86 ? -31.628 15.556 17.776 1.00 59.94 86 LYS A C 1
ATOM 667 O O . LYS A 1 86 ? -31.774 16.491 16.990 1.00 59.94 86 LYS A O 1
ATOM 672 N N . ASN A 1 87 ? -31.382 15.740 19.073 1.00 61.66 87 ASN A N 1
ATOM 673 C CA . ASN A 1 87 ? -31.393 17.059 19.692 1.00 61.66 87 ASN A CA 1
ATOM 674 C C . ASN A 1 87 ? -30.025 17.739 19.579 1.00 61.66 87 ASN A C 1
ATOM 676 O O . ASN A 1 87 ? -28.982 17.111 19.739 1.00 61.66 87 ASN A O 1
ATOM 680 N N . LYS A 1 88 ? -30.067 19.051 19.326 1.00 56.69 88 LYS A N 1
ATOM 681 C CA . LYS A 1 88 ? -28.948 20.009 19.246 1.00 56.69 88 LYS A CA 1
ATOM 682 C C . LYS A 1 88 ? -28.230 20.244 20.585 1.00 56.69 88 LYS A C 1
ATOM 684 O O . LYS A 1 88 ? -27.552 21.257 20.737 1.00 56.69 88 LYS A O 1
ATOM 689 N N . ASP A 1 89 ? -28.378 19.350 21.551 1.00 59.22 89 ASP A N 1
ATOM 690 C CA . ASP A 1 89 ? -27.737 19.521 22.843 1.00 59.22 89 ASP A CA 1
ATOM 691 C C . ASP A 1 89 ? -26.289 19.059 22.710 1.00 59.22 89 ASP A C 1
ATOM 693 O O . ASP A 1 89 ? -25.988 17.871 22.569 1.00 59.22 89 ASP A O 1
ATOM 697 N N . LEU A 1 90 ? -25.394 20.046 22.683 1.00 62.94 90 LEU A N 1
ATOM 698 C CA . LEU A 1 90 ? -23.973 19.845 22.920 1.00 62.94 90 LEU A CA 1
ATOM 699 C C . LEU A 1 90 ? -23.864 19.076 24.243 1.00 62.94 90 LEU A C 1
ATOM 701 O O . LEU A 1 90 ? -24.411 19.513 25.252 1.00 62.94 90 LEU A O 1
ATOM 705 N N . VAL A 1 91 ? -23.242 17.899 24.191 1.00 62.91 91 VAL A N 1
ATOM 706 C CA . VAL A 1 91 ? -23.028 16.987 25.327 1.00 62.91 91 VAL A CA 1
ATOM 707 C C . VAL A 1 91 ? -22.711 17.751 26.625 1.00 62.91 91 VAL A C 1
ATOM 709 O O . VAL A 1 91 ? -21.895 18.676 26.578 1.00 62.91 91 VAL A O 1
ATOM 712 N N . PRO A 1 92 ? -23.320 17.392 27.775 1.00 57.50 92 PRO A N 1
ATOM 713 C CA . PRO A 1 92 ? -22.996 18.037 29.039 1.00 57.50 92 PRO A CA 1
ATOM 714 C C . PRO A 1 92 ? -21.536 17.764 29.407 1.00 57.50 92 PRO A C 1
ATOM 716 O O . PRO A 1 92 ? -21.028 16.665 29.190 1.00 57.50 92 PRO A O 1
ATOM 719 N N . ALA A 1 93 ? -20.875 18.794 29.937 1.00 54.78 93 ALA A N 1
ATOM 720 C CA . ALA A 1 93 ? -19.542 18.693 30.506 1.00 54.78 93 ALA A CA 1
ATOM 721 C C . ALA A 1 93 ? -19.610 17.859 31.792 1.00 54.78 93 ALA A C 1
ATOM 723 O O . ALA A 1 93 ? -20.005 18.375 32.837 1.00 54.78 93 ALA A O 1
ATOM 724 N N . GLU A 1 94 ? -19.245 16.585 31.697 1.00 44.97 94 GLU A N 1
ATOM 725 C CA . GLU A 1 94 ? -18.795 15.774 32.833 1.00 44.97 94 GLU A CA 1
ATOM 726 C C . GLU A 1 94 ? -17.329 15.391 32.629 1.00 44.97 94 GLU A C 1
ATOM 728 O O . GLU A 1 94 ? -16.983 14.935 31.512 1.00 44.97 94 GLU A O 1
#

Sequence (94 aa):
SQKLANLHFWFHLLGGIGMGAFMGMAGLKGMLRRTLYFNGEYDLYMILALVCGALLLIAFLLFFINIVMTVGLEGLIGIFKPVKNKNKDLVPAE

Radius of gyration: 20.72 Å; chains: 1; bounding box: 44×30×56 Å

Secondary structure (DSSP, 8-state):
-HHHHHHHHHHHHHHHHHHHHHHHHHHHTT--TT----S-TTHHHHHHHHHHHHHHHHHHHHHHHHHHHHHHHHHHHHHTSPPS--S-------